Protein AF-A0A0B4U7X6-F1 (afdb_monomer_lite)

pLDDT: mean 88.55, std 7.48, range [44.28, 97.44]

Structure (mmCIF, N/CA/C/O backbone):
data_AF-A0A0B4U7X6-F1
#
_entry.id   AF-A0A0B4U7X6-F1
#
loop_
_atom_site.group_PDB
_atom_site.id
_atom_site.type_symbol
_atom_site.label_atom_id
_atom_site.label_alt_id
_atom_site.label_comp_id
_atom_site.label_asym_id
_atom_site.label_entity_id
_atom_site.label_seq_id
_atom_site.pdbx_PDB_ins_code
_atom_site.Cartn_x
_atom_site.Cartn_y
_atom_site.Cartn_z
_atom_site.occupancy
_atom_site.B_iso_or_equiv
_atom_site.auth_seq_id
_atom_site.auth_comp_id
_atom_site.auth_asym_id
_atom_site.auth_atom_id
_atom_site.pdbx_PDB_model_num
ATOM 1 N N . PHE A 1 1 ? -8.669 7.530 -13.801 1.00 78.88 1 PHE A N 1
ATOM 2 C CA . PHE A 1 1 ? -7.439 7.416 -14.612 1.00 78.88 1 PHE A CA 1
ATOM 3 C C . PHE A 1 1 ? -6.304 8.239 -14.010 1.00 78.88 1 PHE A C 1
ATOM 5 O O . PHE A 1 1 ? -5.330 7.636 -13.592 1.00 78.88 1 PHE A O 1
ATOM 12 N N . MET A 1 2 ? -6.448 9.566 -13.876 1.00 88.38 2 MET A N 1
ATOM 13 C CA . MET A 1 2 ? -5.391 10.445 -13.339 1.00 88.38 2 MET A CA 1
ATOM 14 C C . MET A 1 2 ? -4.832 10.019 -11.975 1.00 88.38 2 MET A C 1
ATOM 16 O O . MET A 1 2 ? -3.621 9.924 -11.832 1.00 88.38 2 MET A O 1
ATOM 20 N N . GLU A 1 3 ? -5.691 9.687 -11.008 1.00 88.56 3 GLU A N 1
ATOM 21 C CA . GLU A 1 3 ? -5.250 9.216 -9.682 1.00 88.56 3 GLU A CA 1
ATOM 22 C C . GLU A 1 3 ? -4.399 7.940 -9.762 1.00 88.56 3 GLU A C 1
ATOM 24 O O . GLU A 1 3 ? -3.390 7.819 -9.078 1.00 88.56 3 GLU A O 1
ATOM 29 N N . ALA A 1 4 ? -4.776 6.998 -10.634 1.00 90.81 4 ALA A N 1
ATOM 30 C CA . ALA A 1 4 ? -4.018 5.767 -10.834 1.00 90.81 4 ALA A CA 1
ATOM 31 C C . ALA A 1 4 ? -2.662 6.051 -11.488 1.00 90.81 4 ALA A C 1
ATOM 33 O O . ALA A 1 4 ? -1.657 5.499 -11.059 1.00 90.81 4 ALA A O 1
ATOM 34 N N . LEU A 1 5 ? -2.625 6.932 -12.493 1.00 92.31 5 LEU A N 1
ATOM 35 C CA . LEU A 1 5 ? -1.380 7.344 -13.139 1.00 92.31 5 LEU A CA 1
ATOM 36 C C . LEU A 1 5 ? -0.421 7.994 -12.133 1.00 92.31 5 LEU A C 1
ATOM 38 O O . LEU A 1 5 ? 0.742 7.611 -12.076 1.00 92.31 5 LEU A O 1
ATOM 42 N N . GLN A 1 6 ? -0.921 8.924 -11.315 1.00 93.12 6 GLN A N 1
ATOM 43 C CA . GLN A 1 6 ? -0.143 9.575 -10.257 1.00 93.12 6 GLN A CA 1
ATOM 44 C C . GLN A 1 6 ? 0.372 8.562 -9.229 1.00 93.12 6 GLN A C 1
ATOM 46 O O . GLN A 1 6 ? 1.548 8.587 -8.881 1.00 93.12 6 GLN A O 1
ATOM 51 N N . PHE A 1 7 ? -0.487 7.639 -8.788 1.00 93.69 7 PHE A N 1
ATOM 52 C CA . PHE A 1 7 ? -0.105 6.577 -7.861 1.00 93.69 7 PHE A CA 1
ATOM 53 C C . PHE A 1 7 ? 1.005 5.685 -8.426 1.00 93.69 7 PHE A C 1
ATOM 55 O O . PHE A 1 7 ? 1.995 5.437 -7.742 1.00 93.69 7 PHE A O 1
ATOM 62 N N . TYR A 1 8 ? 0.858 5.199 -9.663 1.00 95.06 8 TYR A N 1
ATOM 63 C CA . TYR A 1 8 ? 1.864 4.324 -10.255 1.00 95.06 8 TYR A CA 1
ATOM 64 C C . TYR A 1 8 ? 3.166 5.076 -10.523 1.00 95.06 8 TYR A C 1
ATOM 66 O O . TYR A 1 8 ? 4.207 4.538 -10.178 1.00 95.06 8 TYR A O 1
ATOM 74 N N . ALA A 1 9 ? 3.131 6.315 -11.028 1.00 94.06 9 ALA A N 1
ATOM 75 C CA . ALA A 1 9 ? 4.337 7.133 -11.196 1.00 94.06 9 ALA A CA 1
ATOM 76 C C . ALA A 1 9 ? 5.134 7.241 -9.885 1.00 94.06 9 ALA A C 1
ATOM 78 O O . ALA A 1 9 ? 6.312 6.898 -9.848 1.00 94.06 9 ALA A O 1
ATOM 79 N N . LEU A 1 10 ? 4.454 7.581 -8.786 1.00 94.62 10 LEU A N 1
ATOM 80 C CA . LEU A 1 10 ? 5.059 7.636 -7.456 1.00 94.62 10 LEU A CA 1
ATOM 81 C C . LEU A 1 10 ? 5.632 6.282 -7.008 1.00 94.62 10 LEU A C 1
ATOM 83 O O . LEU A 1 10 ? 6.687 6.214 -6.380 1.00 94.62 10 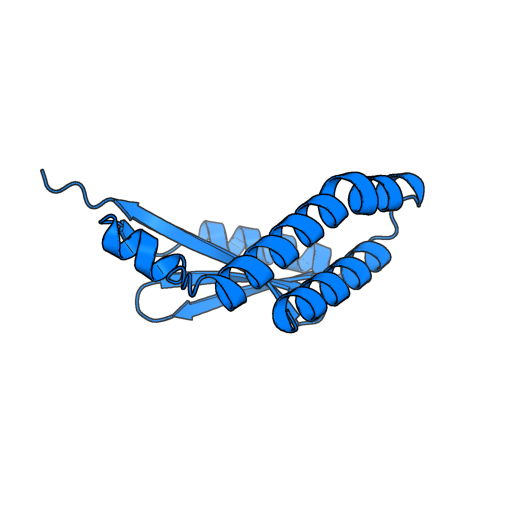LEU A O 1
ATOM 87 N N . LEU A 1 11 ? 4.930 5.189 -7.309 1.00 94.06 11 LEU A N 1
ATOM 88 C CA . LEU A 1 11 ? 5.358 3.842 -6.947 1.00 94.06 11 LEU A CA 1
ATOM 89 C C . LEU A 1 11 ? 6.614 3.411 -7.719 1.00 94.06 11 LEU A C 1
ATOM 91 O O . LEU A 1 11 ? 7.509 2.834 -7.104 1.00 94.06 11 LEU A O 1
ATOM 95 N N . PHE A 1 12 ? 6.698 3.714 -9.018 1.00 93.94 12 PHE A N 1
ATOM 96 C CA . PHE A 1 12 ? 7.884 3.457 -9.843 1.00 93.94 12 PHE A CA 1
ATOM 97 C C . PHE A 1 12 ? 9.088 4.274 -9.355 1.00 93.94 12 PHE A C 1
ATOM 99 O O . PHE A 1 12 ? 10.134 3.691 -9.079 1.00 93.94 12 PHE A O 1
ATOM 106 N N . GLU A 1 13 ? 8.920 5.578 -9.107 1.00 92.25 13 GLU A N 1
ATOM 107 C CA . GLU A 1 13 ? 9.979 6.422 -8.525 1.00 92.25 13 GLU A CA 1
ATOM 108 C C . GLU A 1 13 ? 10.468 5.869 -7.172 1.00 92.25 13 GLU A C 1
ATOM 110 O O . GLU A 1 13 ? 11.668 5.820 -6.881 1.00 92.25 13 GLU A O 1
ATOM 115 N N . SER A 1 14 ? 9.539 5.379 -6.344 1.00 91.75 14 SER A N 1
ATOM 116 C CA . SER A 1 14 ? 9.884 4.765 -5.061 1.00 91.75 14 SER A CA 1
ATOM 117 C C . SER A 1 14 ? 10.654 3.451 -5.203 1.00 91.75 14 SER A C 1
ATOM 119 O O . SER A 1 14 ? 11.443 3.127 -4.317 1.00 91.75 14 SER A O 1
ATOM 121 N N . LEU A 1 15 ? 10.444 2.698 -6.289 1.00 91.19 15 LEU A N 1
ATOM 122 C CA . LEU A 1 15 ? 11.105 1.420 -6.554 1.00 91.19 15 LEU A CA 1
ATOM 123 C C . LEU A 1 15 ? 12.555 1.635 -7.001 1.00 91.19 15 LEU A C 1
ATOM 125 O O . LEU A 1 15 ? 13.459 0.983 -6.471 1.00 91.19 15 LEU A O 1
ATOM 129 N N . GLU A 1 16 ? 12.780 2.601 -7.894 1.00 87.31 16 GLU A N 1
ATOM 130 C CA . GLU A 1 16 ? 14.116 3.014 -8.340 1.00 87.31 16 GLU A CA 1
ATOM 131 C C . GLU A 1 16 ? 14.996 3.453 -7.157 1.00 87.31 16 GLU A C 1
ATOM 133 O O . GLU A 1 16 ? 16.177 3.105 -7.075 1.00 87.31 16 GLU A O 1
ATOM 138 N N . ALA A 1 17 ? 14.404 4.127 -6.165 1.00 87.56 17 ALA A N 1
ATOM 139 C CA . ALA A 1 17 ? 15.114 4.582 -4.972 1.00 87.56 17 ALA A CA 1
ATOM 140 C C . ALA A 1 17 ? 15.663 3.441 -4.086 1.00 87.56 17 ALA A C 1
ATOM 142 O O . ALA A 1 17 ? 16.569 3.672 -3.277 1.00 87.56 17 ALA A O 1
ATOM 143 N N . VAL A 1 18 ? 15.153 2.206 -4.200 1.00 84.12 18 VAL A N 1
ATOM 144 C CA . VAL A 1 18 ? 15.543 1.090 -3.311 1.00 84.12 18 VAL A CA 1
ATOM 145 C C . VAL A 1 18 ? 16.875 0.434 -3.713 1.00 84.12 18 VAL A C 1
ATOM 147 O O . VAL A 1 18 ? 17.396 -0.385 -2.957 1.00 84.12 18 VAL A O 1
ATOM 150 N N . HIS A 1 19 ? 17.498 0.849 -4.826 1.00 81.62 19 HIS A N 1
ATOM 151 C CA . HIS A 1 19 ? 18.786 0.318 -5.308 1.00 81.62 19 HIS A CA 1
ATOM 152 C C . HIS A 1 19 ? 18.808 -1.225 -5.382 1.00 81.62 19 HIS A C 1
ATOM 154 O O . HIS A 1 19 ? 19.792 -1.872 -5.012 1.00 81.62 19 HIS A O 1
ATOM 160 N N . MET A 1 20 ? 17.693 -1.828 -5.806 1.00 86.00 20 MET A N 1
ATOM 161 C CA . MET A 1 20 ? 17.616 -3.265 -6.079 1.00 86.00 20 MET A CA 1
ATOM 162 C C . MET A 1 20 ? 18.350 -3.606 -7.383 1.00 86.00 20 MET A C 1
ATOM 164 O O . MET A 1 20 ? 18.678 -2.720 -8.172 1.00 86.00 20 MET A O 1
ATOM 168 N N . ASN A 1 21 ? 18.612 -4.894 -7.626 1.00 92.69 21 ASN A N 1
ATOM 169 C CA . ASN A 1 21 ? 19.138 -5.303 -8.926 1.00 92.69 21 ASN A CA 1
ATOM 170 C C . ASN A 1 21 ? 18.081 -5.071 -10.028 1.00 92.69 21 ASN A C 1
ATOM 172 O O . ASN A 1 21 ? 16.875 -5.152 -9.778 1.00 92.69 21 ASN A O 1
ATOM 176 N N . MET A 1 22 ? 18.547 -4.775 -11.244 1.00 91.38 22 MET A N 1
ATOM 177 C CA . MET A 1 22 ? 17.666 -4.439 -12.368 1.00 91.38 22 MET A CA 1
ATOM 178 C C . MET A 1 22 ? 16.702 -5.584 -12.703 1.00 91.38 22 MET A C 1
ATOM 180 O O . MET A 1 22 ? 15.525 -5.350 -12.933 1.00 91.38 22 MET A O 1
ATOM 184 N N . GLU A 1 23 ? 17.174 -6.830 -12.635 1.00 95.00 23 GLU A N 1
ATOM 185 C CA . GLU A 1 23 ? 16.360 -8.019 -12.909 1.00 95.00 23 GLU A CA 1
ATOM 186 C C . GLU A 1 23 ? 15.146 -8.135 -11.966 1.00 95.00 23 GLU A C 1
ATOM 188 O O . GLU A 1 23 ? 14.036 -8.424 -12.406 1.00 95.00 23 GLU A O 1
ATOM 193 N N . THR A 1 24 ? 15.317 -7.854 -10.671 1.00 94.50 24 THR A N 1
ATOM 194 C CA . THR A 1 24 ? 14.220 -7.870 -9.687 1.00 94.50 24 THR A CA 1
ATOM 195 C C . THR A 1 24 ? 13.241 -6.738 -9.954 1.00 94.50 24 THR A C 1
ATOM 197 O O . THR A 1 24 ? 12.034 -6.949 -9.842 1.00 94.50 24 THR A O 1
ATOM 200 N N . ILE A 1 25 ? 13.743 -5.552 -10.311 1.00 93.06 25 ILE A N 1
ATOM 201 C CA . ILE A 1 25 ? 12.896 -4.415 -10.686 1.00 93.06 25 ILE A CA 1
ATOM 202 C C . ILE A 1 25 ? 12.048 -4.809 -11.897 1.00 93.06 25 ILE A C 1
ATOM 204 O O . ILE A 1 25 ? 10.825 -4.803 -11.792 1.00 93.06 25 ILE A O 1
ATOM 208 N N . GLU A 1 26 ? 12.661 -5.290 -12.978 1.00 93.94 26 GLU A N 1
ATOM 209 C CA . GLU A 1 26 ? 11.953 -5.741 -14.182 1.00 93.94 26 GLU A CA 1
ATOM 210 C C . GLU A 1 26 ? 10.919 -6.835 -13.880 1.00 93.94 26 GLU A C 1
ATOM 212 O O . GLU A 1 26 ? 9.804 -6.808 -14.408 1.00 93.94 26 GLU A O 1
ATOM 217 N N . MET A 1 27 ? 11.241 -7.787 -12.996 1.00 96.31 27 MET A N 1
ATOM 218 C CA . MET A 1 27 ? 10.285 -8.809 -12.566 1.00 96.31 27 MET A CA 1
ATOM 219 C C . MET A 1 27 ? 9.092 -8.205 -11.812 1.00 96.31 27 MET A C 1
ATOM 221 O O . MET A 1 27 ? 7.949 -8.588 -12.071 1.00 96.31 27 MET A O 1
ATOM 225 N N . ILE A 1 28 ? 9.321 -7.256 -10.902 1.00 95.56 28 ILE A N 1
ATOM 226 C CA . ILE A 1 28 ? 8.249 -6.567 -10.171 1.00 95.56 28 ILE A CA 1
ATOM 227 C C . ILE A 1 28 ? 7.374 -5.768 -11.142 1.00 95.56 28 ILE A C 1
ATOM 229 O O . ILE A 1 28 ? 6.147 -5.883 -11.109 1.00 95.56 28 ILE A O 1
ATOM 233 N N . GLU A 1 29 ? 7.977 -4.991 -12.034 1.00 94.75 29 GLU A N 1
ATOM 234 C CA . GLU A 1 29 ? 7.248 -4.174 -13.003 1.00 94.75 29 GLU A CA 1
ATOM 235 C C . GLU A 1 29 ? 6.398 -5.040 -13.936 1.00 94.75 29 GLU A C 1
ATOM 237 O O . GLU A 1 29 ? 5.198 -4.800 -14.101 1.00 94.75 29 GLU A O 1
ATOM 242 N N . LYS A 1 30 ? 6.990 -6.103 -14.488 1.00 96.25 30 LYS A N 1
ATOM 243 C CA . LYS A 1 30 ? 6.339 -6.978 -15.464 1.00 96.25 30 LYS A CA 1
ATOM 244 C C . LYS A 1 30 ? 5.270 -7.873 -14.849 1.00 96.25 30 LYS A C 1
ATOM 246 O O . LYS A 1 30 ? 4.203 -8.033 -15.438 1.00 96.25 30 LYS A O 1
ATOM 251 N N . PHE A 1 31 ? 5.546 -8.483 -13.698 1.00 97.38 31 PHE A N 1
ATOM 252 C CA . PHE A 1 31 ? 4.680 -9.527 -13.141 1.00 97.38 31 PHE A CA 1
ATOM 253 C C . PHE A 1 31 ? 3.783 -9.045 -11.999 1.00 97.38 31 PHE A C 1
ATOM 255 O O . PHE A 1 31 ? 2.766 -9.683 -11.730 1.00 97.38 31 PHE A O 1
ATOM 262 N N . VAL A 1 32 ? 4.101 -7.921 -11.347 1.00 95.44 32 VAL A N 1
ATOM 263 C CA . VAL A 1 32 ? 3.275 -7.356 -10.265 1.00 95.44 32 VAL A CA 1
ATOM 264 C C . VAL A 1 32 ? 2.565 -6.083 -10.714 1.00 95.44 32 VAL A C 1
ATOM 266 O O . VAL A 1 32 ? 1.352 -5.977 -10.524 1.00 95.44 32 VAL A O 1
ATOM 269 N N . MET A 1 33 ? 3.279 -5.124 -11.311 1.00 95.19 33 MET A N 1
ATOM 270 C CA . MET A 1 33 ? 2.703 -3.811 -11.629 1.00 95.19 33 MET A CA 1
ATOM 271 C C . MET A 1 33 ? 1.845 -3.843 -12.892 1.00 95.19 33 MET A C 1
ATOM 273 O O . MET A 1 33 ? 0.686 -3.434 -12.835 1.00 95.19 33 MET A O 1
ATOM 277 N N . ALA A 1 34 ? 2.358 -4.373 -14.007 1.00 96.62 34 ALA A N 1
ATOM 278 C CA . ALA A 1 34 ? 1.645 -4.362 -15.285 1.00 96.62 34 ALA A CA 1
ATOM 279 C C . ALA A 1 34 ? 0.239 -5.000 -15.207 1.00 96.62 34 ALA A C 1
ATOM 281 O O . ALA A 1 34 ? -0.720 -4.336 -15.610 1.00 96.62 34 ALA A O 1
ATOM 282 N N . PRO A 1 35 ? 0.037 -6.191 -14.597 1.00 97.44 35 PRO A N 1
ATOM 283 C CA . PRO A 1 35 ? -1.305 -6.763 -14.465 1.00 97.44 35 PRO A CA 1
ATOM 284 C C . PRO A 1 35 ? -2.246 -5.898 -13.616 1.00 97.44 35 PRO A C 1
ATOM 286 O O . PRO A 1 35 ? -3.432 -5.768 -13.919 1.00 97.44 35 PRO A O 1
ATOM 289 N N . ARG A 1 36 ? -1.730 -5.263 -12.553 1.00 96.00 36 ARG A N 1
ATOM 290 C CA . ARG A 1 36 ? -2.527 -4.374 -11.696 1.00 96.00 36 ARG A CA 1
ATOM 291 C C . ARG A 1 36 ? -2.910 -3.083 -12.415 1.00 96.00 36 ARG A C 1
ATOM 293 O O . ARG A 1 36 ? -4.032 -2.613 -12.234 1.00 96.00 36 ARG A O 1
ATOM 300 N N . ILE A 1 37 ? -2.022 -2.530 -13.240 1.00 96.19 37 ILE A N 1
ATOM 301 C CA . ILE A 1 37 ? -2.313 -1.362 -14.081 1.00 96.19 37 ILE A CA 1
ATOM 302 C C . ILE A 1 37 ? -3.425 -1.708 -15.074 1.00 96.19 37 ILE A C 1
ATOM 304 O O . ILE A 1 37 ? -4.414 -0.976 -15.129 1.00 96.19 37 ILE A O 1
ATOM 308 N N . CYS A 1 38 ? -3.320 -2.839 -15.784 1.00 95.62 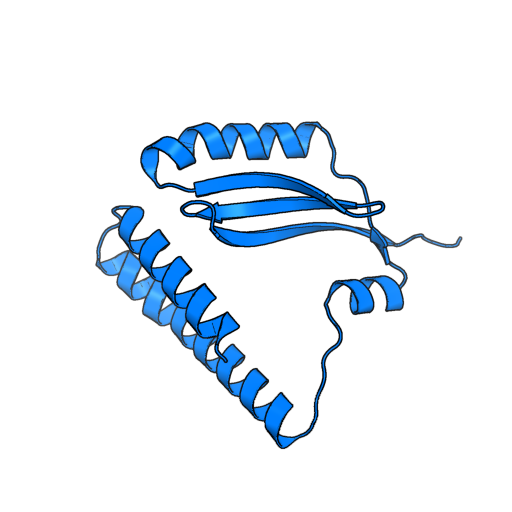38 CYS A N 1
ATOM 309 C CA . CYS A 1 38 ? -4.365 -3.313 -16.697 1.00 95.62 38 CYS A CA 1
ATOM 310 C C . CYS A 1 38 ? -5.722 -3.416 -15.990 1.00 95.62 38 CYS A C 1
ATOM 312 O O . CYS A 1 38 ? -6.684 -2.791 -16.430 1.00 95.62 38 CYS A O 1
ATOM 314 N N . ASN A 1 39 ? -5.777 -4.085 -14.834 1.00 93.94 39 ASN A N 1
ATOM 315 C CA . ASN A 1 39 ? -7.013 -4.229 -14.058 1.00 93.94 39 ASN A CA 1
ATOM 316 C C . ASN A 1 39 ? -7.612 -2.878 -13.636 1.00 93.94 39 ASN A C 1
ATOM 318 O O . ASN A 1 39 ? -8.825 -2.684 -13.699 1.00 93.94 39 ASN A O 1
ATOM 322 N N . VAL A 1 40 ? -6.781 -1.923 -13.203 1.00 92.56 40 VAL A N 1
ATOM 323 C CA . VAL A 1 40 ? -7.251 -0.589 -12.796 1.00 92.56 40 VAL A CA 1
ATOM 324 C C . VAL A 1 40 ? -7.780 0.207 -13.990 1.00 92.56 40 VAL A C 1
ATOM 326 O O . VAL A 1 40 ? -8.793 0.898 -13.856 1.00 92.56 40 VAL A O 1
ATOM 329 N N . VAL A 1 41 ? -7.124 0.114 -15.149 1.00 91.38 41 VAL A N 1
ATOM 330 C CA . VAL A 1 41 ? -7.561 0.777 -16.386 1.00 91.38 41 VAL A CA 1
ATOM 331 C C . VAL A 1 41 ? -8.865 0.166 -16.894 1.00 91.38 41 VAL A C 1
ATOM 333 O O . VAL A 1 41 ? -9.798 0.911 -17.186 1.00 91.38 41 VAL A O 1
ATOM 336 N N . GLU A 1 42 ? -8.979 -1.162 -16.920 1.00 91.31 42 GLU A N 1
ATOM 337 C CA . GLU A 1 42 ? -10.213 -1.865 -17.284 1.00 91.31 42 GLU A CA 1
ATOM 338 C C . GLU A 1 42 ? -11.367 -1.509 -16.345 1.00 91.31 42 GLU A C 1
ATOM 340 O O . GLU A 1 42 ? -12.453 -1.158 -16.802 1.00 91.31 42 GLU A O 1
ATOM 345 N N . ALA A 1 43 ? -11.130 -1.516 -15.031 1.00 88.56 43 ALA A N 1
ATOM 346 C CA . ALA A 1 43 ? -12.136 -1.107 -14.058 1.00 88.56 43 ALA A CA 1
ATOM 347 C C . ALA A 1 43 ? -12.528 0.368 -14.236 1.00 88.56 43 ALA A C 1
ATOM 349 O O . ALA A 1 43 ? -13.696 0.716 -14.118 1.00 88.56 43 ALA A O 1
ATOM 350 N N . ALA A 1 44 ? -11.584 1.269 -14.525 1.00 87.06 44 ALA A N 1
ATOM 351 C CA . ALA A 1 44 ? -11.908 2.667 -14.813 1.00 87.06 44 ALA A CA 1
ATOM 352 C C . ALA A 1 44 ? -12.746 2.813 -16.096 1.00 87.06 44 ALA A C 1
ATOM 354 O O . ALA A 1 44 ? -13.669 3.626 -16.133 1.00 87.06 44 ALA A O 1
ATOM 355 N N . TYR A 1 45 ? -12.448 2.012 -17.118 1.00 88.06 45 TYR A N 1
ATOM 356 C CA . TYR A 1 45 ? -13.197 1.980 -18.367 1.00 88.06 45 TYR A CA 1
ATOM 357 C C . TYR A 1 45 ? -14.629 1.465 -18.172 1.00 88.06 45 TYR A C 1
ATOM 359 O O . TYR A 1 45 ? -15.562 2.132 -18.619 1.00 88.06 45 TYR A O 1
ATOM 367 N N . ARG A 1 46 ? -14.820 0.345 -17.454 1.00 87.62 46 ARG A N 1
ATOM 368 C CA . ARG A 1 46 ? -16.155 -0.185 -17.116 1.00 87.62 46 ARG A CA 1
ATOM 369 C C . ARG A 1 46 ? -16.979 0.832 -16.344 1.00 87.62 46 ARG A C 1
ATOM 371 O O . ARG A 1 46 ? -18.072 1.168 -16.777 1.00 87.62 46 ARG A O 1
ATOM 378 N N . ARG A 1 47 ? -16.418 1.442 -15.294 1.00 86.56 47 ARG A N 1
ATOM 379 C CA . ARG A 1 47 ? -17.104 2.502 -14.531 1.00 86.56 47 ARG A CA 1
ATOM 380 C C . ARG A 1 47 ? -17.578 3.660 -15.414 1.00 86.56 47 ARG A C 1
ATOM 382 O O . ARG A 1 47 ? -18.703 4.124 -15.267 1.00 86.56 47 ARG A O 1
ATOM 389 N N . HIS A 1 48 ? -16.749 4.102 -16.363 1.00 86.56 48 HIS A N 1
ATOM 390 C CA . HIS A 1 48 ? -17.117 5.174 -17.292 1.00 86.56 48 HIS A CA 1
ATOM 391 C C . HIS A 1 48 ? -18.180 4.745 -18.318 1.00 86.56 48 HIS A C 1
ATOM 393 O O . HIS A 1 48 ? -19.025 5.551 -18.698 1.00 86.56 48 HIS A O 1
ATOM 399 N N . ARG A 1 49 ? -18.124 3.507 -18.820 1.00 89.56 49 ARG A N 1
ATOM 400 C CA . ARG A 1 49 ? -19.035 3.019 -19.867 1.00 89.56 49 ARG A CA 1
ATOM 401 C C . ARG A 1 49 ? -20.370 2.503 -19.347 1.00 89.56 49 ARG A C 1
ATOM 403 O O . ARG A 1 49 ? -21.391 2.740 -19.978 1.00 89.56 49 ARG A O 1
ATOM 410 N N . GLU A 1 50 ? -20.335 1.772 -18.246 1.00 89.12 50 GLU A N 1
ATOM 411 C CA . GLU A 1 50 ? -21.458 1.006 -17.700 1.00 89.12 50 GLU A CA 1
ATOM 412 C C . GLU A 1 50 ? -22.111 1.733 -16.515 1.00 89.12 50 GLU A C 1
ATOM 414 O O . GLU A 1 50 ? -23.158 1.317 -16.032 1.00 89.12 50 GLU A O 1
ATOM 419 N N . GLY A 1 51 ? -21.520 2.844 -16.055 1.00 83.69 51 GLY A N 1
ATOM 420 C CA . GLY A 1 51 ? -22.035 3.621 -14.928 1.00 83.69 51 GLY A CA 1
ATOM 4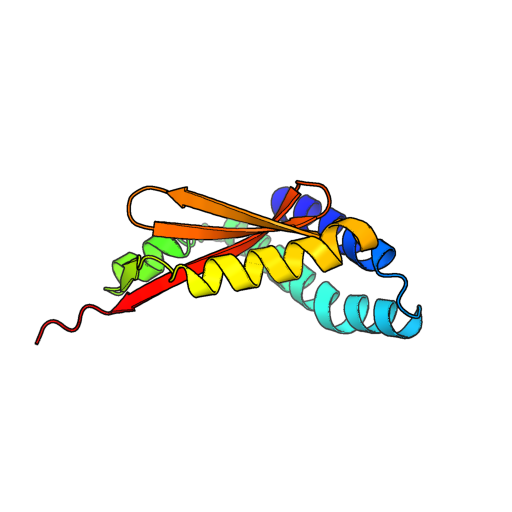21 C C . GLY A 1 51 ? -21.842 2.935 -13.575 1.00 83.69 51 GLY A C 1
ATOM 422 O O . GLY A 1 51 ? -22.455 3.347 -12.590 1.00 83.69 51 GLY A O 1
ATOM 423 N N . GLU A 1 52 ? -20.998 1.901 -13.501 1.00 77.06 52 GLU A N 1
ATOM 424 C CA . GLU A 1 52 ? -20.652 1.269 -12.234 1.00 77.06 52 GLU A CA 1
ATOM 425 C C . GLU A 1 52 ? -19.962 2.293 -11.322 1.00 77.06 52 GLU A C 1
ATOM 427 O O . GLU A 1 52 ? -18.863 2.769 -11.594 1.00 77.06 52 GLU A O 1
ATOM 432 N N . ASN A 1 53 ? -20.596 2.638 -10.205 1.00 76.81 53 ASN A N 1
ATOM 433 C CA . ASN A 1 53 ? -19.956 3.388 -9.132 1.00 76.81 53 ASN A CA 1
ATOM 434 C C . ASN A 1 53 ? -19.830 2.468 -7.928 1.00 76.81 53 ASN A C 1
ATOM 436 O O . ASN A 1 53 ? -20.779 2.263 -7.174 1.00 76.81 53 ASN A O 1
ATOM 440 N N . LEU A 1 54 ? -18.636 1.904 -7.754 1.00 77.81 54 LEU A N 1
ATOM 441 C CA . LEU A 1 54 ? -18.319 1.150 -6.552 1.00 77.81 54 LEU A CA 1
ATOM 442 C C . LEU A 1 54 ? -18.202 2.132 -5.377 1.00 77.81 54 LEU A C 1
ATOM 444 O O . LEU A 1 54 ? -17.434 3.099 -5.472 1.00 77.81 54 LEU A O 1
ATOM 448 N N . PRO A 1 55 ? -18.941 1.916 -4.275 1.00 82.06 55 PRO A N 1
ATOM 449 C CA . PRO A 1 55 ? -18.760 2.710 -3.074 1.00 82.06 55 PRO A CA 1
ATOM 450 C C . PRO A 1 55 ? -17.326 2.564 -2.566 1.00 82.06 55 PRO A C 1
ATOM 452 O O . PRO A 1 55 ? -16.651 1.561 -2.804 1.00 82.06 55 PRO A O 1
ATOM 455 N N . ASN A 1 56 ? -16.845 3.574 -1.843 1.00 86.19 56 ASN A N 1
ATOM 456 C CA . ASN A 1 56 ? -15.541 3.458 -1.205 1.00 86.19 56 ASN A CA 1
ATOM 457 C C . ASN A 1 56 ? -15.539 2.259 -0.232 1.00 86.19 56 ASN A C 1
ATOM 459 O O . ASN A 1 56 ? -16.572 1.883 0.332 1.00 86.19 56 ASN A O 1
ATOM 463 N N . TRP A 1 57 ? -14.363 1.664 -0.029 1.00 87.38 57 TRP A N 1
ATOM 464 C CA . TRP A 1 57 ? -14.220 0.463 0.795 1.00 87.38 57 TRP A CA 1
ATOM 465 C C . TRP A 1 57 ? -14.766 0.677 2.216 1.00 87.38 57 TRP A C 1
ATOM 467 O O . TRP A 1 57 ? -15.380 -0.225 2.771 1.00 87.38 57 TRP A O 1
ATOM 477 N N . ARG A 1 58 ? -14.651 1.885 2.787 1.00 88.56 58 ARG A N 1
ATOM 478 C CA . ARG A 1 58 ? -15.209 2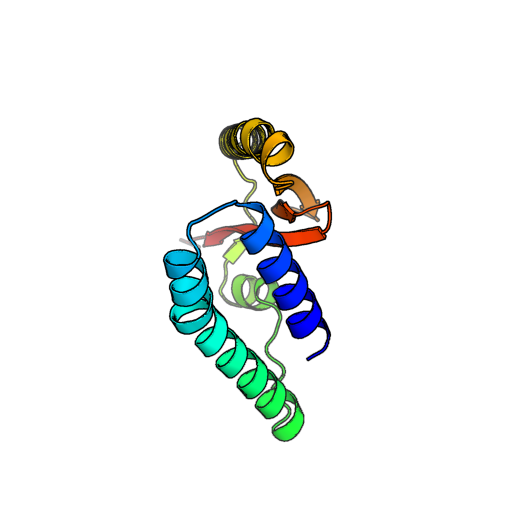.204 4.110 1.00 88.56 58 ARG A CA 1
ATOM 479 C C . ARG A 1 58 ? -16.719 1.987 4.141 1.00 88.56 58 ARG A C 1
ATOM 481 O O . ARG A 1 58 ? -17.219 1.300 5.025 1.00 88.56 58 ARG A O 1
ATOM 488 N N . SER A 1 59 ? -17.435 2.561 3.179 1.00 90.06 59 SER A N 1
ATOM 489 C CA . SER A 1 59 ? -18.882 2.413 3.053 1.00 90.06 59 SER A CA 1
ATOM 490 C C . SER A 1 59 ? -19.272 0.947 2.867 1.00 90.06 59 SER A C 1
ATOM 492 O O . SER A 1 59 ? -20.256 0.512 3.454 1.00 90.06 59 SER A O 1
ATOM 494 N N . MET A 1 60 ? -18.476 0.165 2.130 1.00 91.56 60 MET A N 1
ATOM 495 C CA . MET A 1 60 ? -18.701 -1.278 1.984 1.00 91.56 60 MET A CA 1
ATOM 496 C C . MET A 1 60 ? -18.519 -2.051 3.297 1.00 91.56 60 MET A C 1
ATOM 498 O O . MET A 1 60 ? -19.356 -2.888 3.632 1.00 91.56 60 MET A O 1
ATOM 502 N N . PHE A 1 61 ? -17.459 -1.766 4.058 1.00 91.56 61 PHE A N 1
ATOM 503 C CA . PHE A 1 61 ? -17.222 -2.384 5.367 1.00 91.56 61 PHE A CA 1
ATOM 504 C C . PHE A 1 61 ? -18.358 -2.051 6.342 1.00 91.56 61 PHE A C 1
ATOM 506 O O . PHE A 1 61 ? -18.928 -2.950 6.958 1.00 91.56 61 PHE A O 1
ATOM 513 N N . GLN A 1 62 ? -18.749 -0.777 6.422 1.00 90.81 62 GLN A N 1
ATOM 514 C CA . GLN A 1 62 ? -19.850 -0.331 7.279 1.00 90.81 62 GLN A CA 1
ATOM 515 C C . GLN A 1 62 ? -21.188 -0.971 6.889 1.00 90.81 62 GLN A C 1
ATOM 517 O O . GLN A 1 62 ? -21.907 -1.455 7.760 1.00 90.81 62 GLN A O 1
ATOM 522 N N . ALA A 1 63 ? -21.502 -1.034 5.591 1.00 91.75 63 ALA A N 1
ATOM 523 C CA . ALA A 1 63 ? -22.707 -1.702 5.093 1.00 91.75 63 ALA A CA 1
ATOM 524 C C . ALA A 1 63 ? -22.719 -3.211 5.397 1.00 91.75 63 ALA A C 1
ATOM 526 O O . ALA A 1 63 ? -23.786 -3.808 5.496 1.00 91.75 63 ALA A O 1
ATOM 527 N N . SER A 1 64 ? -21.543 -3.814 5.589 1.00 92.88 64 SER A N 1
ATOM 528 C CA . SER A 1 64 ? -21.376 -5.227 5.947 1.00 92.88 64 SER A CA 1
ATOM 529 C C . SER A 1 64 ? -21.345 -5.475 7.465 1.00 92.88 64 SER A C 1
ATOM 531 O O . SER A 1 64 ? -21.003 -6.572 7.894 1.00 92.88 64 SER A O 1
ATOM 533 N N . GLY A 1 65 ? -21.670 -4.472 8.293 1.00 93.12 65 GLY A N 1
ATOM 534 C CA . GLY A 1 65 ? -21.735 -4.603 9.755 1.00 93.12 65 GLY A CA 1
ATOM 535 C C . GLY A 1 65 ? -20.401 -4.423 10.488 1.00 93.12 65 GLY A C 1
ATOM 536 O O . GLY A 1 65 ? -20.328 -4.642 11.700 1.00 93.12 65 GLY A O 1
ATOM 537 N N . PHE A 1 66 ? -19.342 -4.009 9.790 1.00 92.88 66 PHE A N 1
ATOM 538 C CA . PHE A 1 66 ? -18.066 -3.710 10.430 1.00 92.88 66 PHE A CA 1
ATOM 539 C C . PHE A 1 66 ? -18.068 -2.305 11.028 1.00 92.88 66 PHE A C 1
ATOM 541 O O . PHE A 1 66 ? -18.537 -1.342 10.417 1.00 92.88 66 PHE A O 1
ATOM 548 N N . THR A 1 67 ? -17.445 -2.168 12.194 1.00 92.31 67 THR A N 1
ATOM 549 C CA . THR A 1 67 ? -17.144 -0.871 12.797 1.00 92.31 67 THR A CA 1
ATOM 550 C C . THR A 1 67 ? -15.635 -0.627 12.822 1.00 92.31 67 THR A C 1
ATOM 552 O O . THR A 1 67 ? -14.860 -1.579 12.973 1.00 92.31 67 THR A O 1
ATOM 555 N N . PRO A 1 68 ? -15.183 0.625 12.625 1.00 90.94 68 PRO A N 1
ATOM 556 C CA . PRO A 1 68 ? -13.767 0.939 12.716 1.00 90.94 68 PRO A CA 1
ATOM 557 C C . PRO A 1 68 ? -13.246 0.703 14.136 1.00 90.94 68 PRO A C 1
ATOM 559 O O . PRO A 1 68 ? -13.913 1.029 15.117 1.00 90.94 68 PRO A O 1
ATOM 562 N N . MET A 1 69 ? -12.028 0.183 14.241 1.00 89.44 69 MET A N 1
ATOM 563 C CA . MET A 1 69 ? -11.344 -0.083 15.501 1.00 89.44 69 MET A CA 1
ATOM 564 C C . MET A 1 69 ? -10.085 0.783 15.621 1.00 89.44 69 MET A C 1
ATOM 566 O O . MET A 1 69 ? -9.332 0.971 14.664 1.00 89.44 69 MET A O 1
ATOM 570 N N . MET A 1 70 ? -9.820 1.274 16.833 1.00 88.00 70 MET A N 1
ATOM 571 C CA . MET A 1 70 ? -8.556 1.932 17.158 1.00 88.00 70 MET A CA 1
ATOM 572 C C . MET A 1 70 ? -7.402 0.928 17.118 1.00 88.00 70 MET A C 1
ATOM 574 O O . MET A 1 70 ? -7.452 -0.120 17.762 1.00 88.00 70 MET A O 1
ATOM 578 N N . MET A 1 71 ? -6.334 1.262 16.397 1.00 88.31 71 MET A N 1
ATOM 579 C CA . MET A 1 71 ? -5.118 0.455 16.426 1.00 88.31 71 MET A CA 1
ATOM 580 C C . MET A 1 71 ? -4.416 0.572 17.780 1.00 88.31 71 MET A C 1
ATOM 582 O O . MET A 1 71 ? -4.479 1.601 18.453 1.00 88.31 71 MET A O 1
ATOM 586 N N . SER A 1 72 ? -3.705 -0.484 18.172 1.00 88.75 72 SER A N 1
ATOM 587 C CA . SER A 1 72 ? -2.946 -0.467 19.420 1.00 88.75 72 SER A CA 1
ATOM 588 C C . SER A 1 72 ? -1.775 0.524 19.359 1.00 88.75 72 SER A C 1
ATOM 590 O O . SER A 1 72 ? -1.158 0.735 18.310 1.00 88.75 72 SER A O 1
ATOM 592 N N . ASN A 1 73 ? -1.372 1.048 20.519 1.00 87.06 73 ASN A N 1
ATOM 593 C CA . ASN A 1 73 ? -0.140 1.838 20.640 1.00 87.06 73 ASN A CA 1
ATOM 594 C C . ASN A 1 73 ? 1.103 1.054 20.181 1.00 87.06 73 ASN A C 1
ATOM 596 O O . ASN A 1 73 ? 2.080 1.646 19.726 1.00 87.06 73 ASN A O 1
ATOM 600 N N . PHE A 1 74 ? 1.076 -0.278 20.286 1.00 90.00 74 PHE A N 1
ATOM 601 C CA . PHE A 1 74 ? 2.159 -1.137 19.816 1.00 90.00 74 PHE A CA 1
ATOM 602 C C . PHE A 1 74 ? 2.268 -1.133 18.288 1.00 90.00 74 PHE A C 1
ATOM 604 O O . PHE A 1 74 ? 3.368 -0.997 17.758 1.00 90.00 74 PHE A O 1
ATOM 611 N N . THR A 1 75 ? 1.136 -1.177 17.581 1.00 89.62 75 THR A N 1
ATOM 612 C CA . THR A 1 75 ? 1.077 -1.047 16.116 1.00 89.62 75 THR A CA 1
ATOM 613 C C . THR A 1 75 ? 1.709 0.269 15.660 1.00 89.62 75 THR A C 1
ATOM 615 O O . THR A 1 75 ? 2.503 0.289 14.722 1.00 89.62 75 THR A O 1
ATOM 618 N N . HIS A 1 76 ? 1.429 1.365 16.372 1.00 85.56 76 HIS A N 1
ATOM 619 C CA . HIS A 1 76 ? 2.027 2.662 16.067 1.00 85.56 76 HIS A CA 1
ATOM 620 C C . HIS A 1 76 ? 3.549 2.672 16.275 1.00 85.56 76 HIS A C 1
ATOM 622 O O . HIS A 1 76 ? 4.286 3.109 15.394 1.00 85.56 76 HIS A O 1
ATOM 628 N N . LYS A 1 77 ? 4.033 2.122 17.397 1.00 89.81 77 LYS A N 1
ATOM 629 C CA . LYS A 1 77 ? 5.475 2.017 17.674 1.00 89.81 77 LYS A CA 1
ATOM 630 C C . LYS A 1 77 ? 6.212 1.167 16.635 1.00 89.81 77 LYS A C 1
ATOM 632 O O . LYS A 1 77 ? 7.334 1.508 16.266 1.00 89.81 77 LYS A O 1
ATOM 637 N N . GLN A 1 78 ? 5.593 0.094 16.139 1.00 91.25 78 GLN A N 1
ATOM 638 C CA . GLN A 1 78 ? 6.167 -0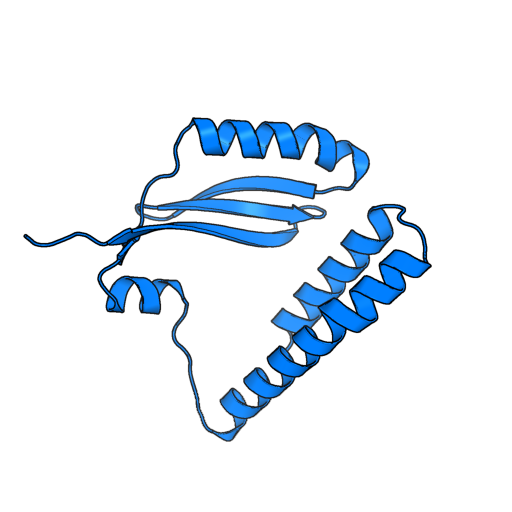.706 15.053 1.00 91.25 78 GLN A CA 1
ATOM 639 C C . GLN A 1 78 ? 6.289 0.099 13.756 1.00 91.25 78 GLN A C 1
ATOM 641 O O . GLN A 1 78 ? 7.358 0.114 13.146 1.00 91.25 78 GLN A O 1
ATOM 646 N N . ALA A 1 79 ? 5.225 0.807 13.363 1.00 90.69 79 ALA A N 1
ATOM 647 C CA . ALA A 1 79 ? 5.231 1.652 12.170 1.00 90.69 79 ALA A CA 1
ATOM 648 C C . ALA A 1 79 ? 6.297 2.760 12.265 1.00 90.69 79 ALA A C 1
ATOM 650 O O . ALA A 1 79 ? 7.058 2.982 11.324 1.00 90.69 79 ALA A O 1
ATOM 651 N N . GLU A 1 80 ? 6.416 3.401 13.428 1.00 87.12 80 GLU A N 1
ATOM 652 C CA . GLU A 1 80 ? 7.418 4.437 13.681 1.00 87.12 80 GLU A CA 1
ATOM 653 C C . GLU A 1 80 ? 8.854 3.880 13.636 1.00 87.12 80 GLU A C 1
ATOM 655 O O . GLU A 1 80 ? 9.745 4.482 13.032 1.00 87.12 80 GLU A O 1
ATOM 660 N N . SER A 1 81 ? 9.096 2.708 14.234 1.00 88.75 81 SER A N 1
ATOM 661 C CA . SER A 1 81 ? 10.399 2.032 14.185 1.00 88.75 81 SER A CA 1
ATOM 662 C C . SER A 1 81 ? 10.811 1.689 12.748 1.00 88.75 81 SER A C 1
ATOM 664 O O . SER A 1 81 ? 11.932 1.999 12.336 1.00 88.75 81 SER A O 1
ATOM 666 N N . LEU A 1 82 ? 9.884 1.141 11.952 1.00 87.31 82 LEU A N 1
ATOM 667 C CA . LEU A 1 82 ? 10.113 0.852 10.538 1.00 87.31 82 LEU A CA 1
ATOM 668 C C . LEU A 1 82 ? 10.410 2.141 9.753 1.00 87.31 82 LEU A C 1
ATOM 670 O O . LEU A 1 82 ? 11.387 2.184 9.003 1.00 87.31 82 LEU A O 1
ATOM 674 N N . SER A 1 83 ? 9.639 3.208 9.995 1.00 86.94 83 SER A N 1
ATOM 675 C CA . SER A 1 83 ? 9.814 4.525 9.370 1.00 86.94 83 SER A CA 1
ATOM 676 C C . SER A 1 83 ? 11.211 5.096 9.606 1.00 86.94 83 SER A C 1
ATOM 678 O O . SER A 1 83 ? 11.862 5.502 8.652 1.00 86.94 83 SER A O 1
ATOM 680 N N . ARG A 1 84 ? 11.727 5.078 10.844 1.00 84.19 84 ARG A N 1
ATOM 681 C CA . ARG A 1 84 ? 13.060 5.633 11.158 1.00 84.19 84 ARG A CA 1
ATOM 682 C C . ARG A 1 84 ? 14.166 5.026 10.290 1.00 84.19 84 ARG A C 1
ATOM 684 O O . ARG A 1 84 ? 14.999 5.754 9.760 1.00 84.19 84 ARG A O 1
ATOM 691 N N . SER A 1 85 ? 14.149 3.703 10.117 1.00 79.69 85 SER A N 1
ATOM 692 C CA . SER A 1 85 ? 15.166 2.991 9.330 1.00 79.69 85 SER A CA 1
ATOM 693 C C . SER A 1 85 ? 15.011 3.175 7.814 1.00 79.69 85 SER A C 1
ATOM 695 O O . SER A 1 85 ? 16.001 3.178 7.082 1.00 79.69 85 SER A O 1
ATOM 697 N N . ARG A 1 86 ? 13.773 3.320 7.323 1.00 81.75 86 ARG A N 1
ATOM 698 C CA . ARG A 1 86 ? 13.465 3.388 5.886 1.00 81.75 86 ARG A CA 1
ATOM 699 C C . ARG A 1 86 ? 13.452 4.813 5.345 1.00 81.75 86 ARG A C 1
ATOM 701 O O . ARG A 1 86 ? 13.848 5.011 4.203 1.00 81.75 86 ARG A O 1
ATOM 708 N N . GLN A 1 87 ? 13.069 5.797 6.150 1.00 79.44 87 GLN A N 1
ATOM 709 C CA . GLN A 1 87 ? 12.957 7.190 5.726 1.00 79.44 87 GLN A CA 1
ATOM 710 C C . GLN A 1 87 ? 14.317 7.771 5.356 1.00 79.44 87 GLN A C 1
ATOM 712 O O . GLN A 1 87 ? 14.454 8.366 4.294 1.00 79.44 87 GLN A O 1
ATOM 717 N N . GLN A 1 88 ? 15.334 7.546 6.193 1.00 76.44 88 GLN A N 1
ATOM 718 C CA . GLN A 1 88 ? 16.689 8.041 5.934 1.00 76.44 88 GLN A CA 1
ATOM 719 C C . GLN A 1 88 ? 17.321 7.397 4.698 1.00 76.44 88 GLN A C 1
ATOM 721 O O . GLN A 1 88 ? 18.121 8.026 4.017 1.00 76.44 88 GLN A O 1
ATOM 726 N N . ARG A 1 89 ? 16.971 6.137 4.419 1.00 79.88 89 ARG A N 1
ATOM 727 C CA . ARG A 1 89 ? 17.615 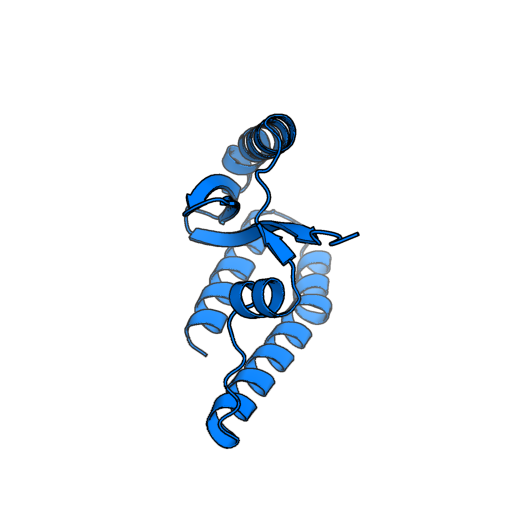5.345 3.370 1.00 79.88 89 ARG A CA 1
ATOM 728 C C . ARG A 1 89 ? 16.894 5.411 2.026 1.00 79.88 89 ARG A C 1
ATOM 730 O O . ARG A 1 89 ? 17.545 5.342 0.994 1.00 79.88 89 ARG A O 1
ATOM 737 N N . PHE A 1 90 ? 15.568 5.507 2.046 1.00 86.12 90 PHE A N 1
ATOM 738 C CA . PHE A 1 90 ? 14.723 5.290 0.871 1.00 86.12 90 PHE A CA 1
ATOM 739 C C . PHE A 1 90 ? 13.543 6.266 0.772 1.00 86.12 90 PHE A C 1
ATOM 741 O O . PHE A 1 90 ? 12.759 6.158 -0.159 1.00 86.12 90 PHE A O 1
ATOM 748 N N . GLY A 1 91 ? 13.367 7.192 1.723 1.00 88.94 91 GLY A N 1
ATOM 749 C CA . GLY A 1 91 ? 12.286 8.187 1.686 1.00 88.94 91 GLY A CA 1
ATOM 750 C C . GLY A 1 91 ? 10.901 7.683 2.112 1.00 88.94 91 GLY A C 1
ATOM 751 O O . GLY A 1 91 ? 9.948 8.460 2.063 1.00 88.94 91 GLY A O 1
ATOM 752 N N . PHE A 1 92 ? 10.774 6.426 2.557 1.00 92.25 92 PHE A N 1
ATOM 753 C CA . PHE A 1 92 ? 9.508 5.878 3.063 1.00 92.25 92 PHE A CA 1
ATOM 754 C C . PHE A 1 92 ? 9.240 6.286 4.509 1.00 92.25 92 PHE A C 1
ATOM 756 O O . PHE A 1 92 ? 10.100 6.093 5.369 1.00 92.25 92 PHE A O 1
ATOM 763 N N . CYS A 1 93 ? 8.030 6.759 4.798 1.00 92.12 93 CYS A N 1
ATOM 764 C CA . CYS A 1 93 ? 7.610 7.090 6.154 1.00 92.12 93 CYS A CA 1
ATOM 765 C C . CYS A 1 93 ? 6.195 6.610 6.480 1.00 92.12 93 CYS A C 1
ATOM 767 O O . CYS A 1 93 ? 5.348 6.477 5.599 1.00 92.12 93 CYS A O 1
ATOM 769 N N . PHE A 1 94 ? 5.947 6.367 7.767 1.00 92.44 94 PHE A N 1
ATOM 770 C CA . PHE A 1 94 ? 4.605 6.123 8.284 1.00 92.44 94 PHE A CA 1
ATOM 771 C C . PHE A 1 94 ? 4.073 7.356 9.011 1.00 92.44 94 PHE A C 1
ATOM 773 O O . PHE A 1 94 ? 4.768 7.939 9.841 1.00 92.44 94 PHE A O 1
ATOM 780 N N . GLU A 1 95 ? 2.815 7.694 8.756 1.00 90.31 95 GLU A N 1
ATOM 781 C CA . GLU A 1 95 ? 2.069 8.731 9.462 1.00 90.31 95 GLU A CA 1
ATOM 782 C C . GLU A 1 95 ? 0.793 8.130 10.059 1.00 90.31 95 GLU A C 1
ATOM 784 O O . GLU A 1 95 ? 0.072 7.385 9.397 1.00 90.31 95 GLU A O 1
ATOM 789 N N . ALA A 1 96 ? 0.509 8.435 11.325 1.00 88.56 96 ALA A N 1
ATOM 790 C CA . ALA A 1 96 ? -0.749 8.056 11.954 1.00 88.56 96 ALA A CA 1
ATOM 791 C C . ALA A 1 96 ? -1.721 9.234 11.912 1.00 88.56 96 ALA A C 1
ATOM 793 O O . ALA A 1 96 ? -1.475 10.266 12.534 1.00 88.56 96 ALA A O 1
ATOM 794 N N . VAL A 1 97 ? -2.852 9.049 11.237 1.00 87.62 97 VAL A N 1
ATOM 795 C CA . VAL A 1 97 ? -3.914 10.050 11.134 1.00 87.62 97 VAL A CA 1
ATOM 796 C C . VAL A 1 97 ? -5.138 9.551 11.888 1.00 87.62 97 VAL A C 1
ATOM 798 O O . VAL A 1 97 ? -5.581 8.417 11.707 1.00 87.62 97 VAL A O 1
ATOM 801 N N . LYS A 1 98 ? -5.709 10.402 12.743 1.00 82.81 98 LYS A N 1
ATOM 802 C CA . LYS A 1 98 ? -7.010 10.137 13.365 1.00 82.81 98 LYS A CA 1
ATOM 803 C C . LYS A 1 98 ? -8.104 10.762 12.514 1.00 82.81 98 LYS A C 1
ATOM 805 O O . LYS A 1 98 ? -8.070 11.962 12.254 1.00 82.81 98 LYS A O 1
ATOM 810 N N . LYS A 1 99 ? -9.084 9.960 12.105 1.00 78.06 99 LYS A N 1
ATOM 811 C CA . LYS A 1 99 ? -10.236 10.425 11.330 1.00 78.06 99 LYS A CA 1
ATOM 812 C C . LYS A 1 99 ? -11.498 9.907 12.003 1.00 78.06 99 LYS A C 1
ATOM 814 O O . LYS A 1 99 ? -11.724 8.711 12.045 1.00 78.06 99 LYS A O 1
ATOM 819 N N . GLN A 1 100 ? -12.337 10.787 12.546 1.00 76.69 100 GLN A N 1
ATOM 820 C CA . GLN A 1 100 ? -13.519 10.368 13.317 1.00 76.69 100 GLN A CA 1
ATOM 821 C C . GLN A 1 100 ? -13.148 9.396 14.467 1.00 76.69 100 GLN A C 1
ATOM 823 O O . GLN A 1 100 ? -12.391 9.777 15.355 1.00 76.69 100 GLN A O 1
ATOM 828 N N . GLN A 1 101 ? -13.677 8.165 14.450 1.00 71.12 101 GLN A N 1
ATOM 829 C CA . GLN A 1 101 ? -13.467 7.112 15.457 1.00 71.12 101 GLN A CA 1
ATOM 830 C C . GLN A 1 101 ? -12.365 6.104 15.081 1.00 71.12 101 GLN A C 1
ATOM 832 O O . GLN A 1 101 ? -12.146 5.140 15.808 1.00 71.12 101 GLN A O 1
ATOM 837 N N . GLU A 1 102 ? -11.676 6.298 13.956 1.00 81.19 102 GLU A N 1
ATOM 838 C CA . GLU A 1 102 ? -10.615 5.399 13.496 1.00 81.19 102 GLU A CA 1
ATOM 839 C C . GLU A 1 102 ? -9.234 6.041 13.571 1.00 81.19 102 GLU A C 1
ATOM 841 O O . GLU A 1 102 ? -9.046 7.257 13.438 1.00 81.19 102 GLU A O 1
ATOM 846 N N . GLN A 1 103 ? -8.247 5.166 13.705 1.00 85.38 103 GLN A N 1
ATOM 847 C CA . GLN A 1 103 ? -6.856 5.484 13.459 1.00 85.38 103 GLN A CA 1
ATOM 848 C C . GLN A 1 103 ? -6.434 4.825 12.149 1.00 85.38 103 GLN A C 1
ATOM 850 O O . GLN A 1 103 ? -6.552 3.610 11.990 1.00 85.38 103 GLN A O 1
ATOM 855 N N . ILE A 1 104 ? -5.932 5.637 11.224 1.00 90.81 104 ILE A N 1
ATOM 856 C CA . ILE A 1 104 ? -5.418 5.205 9.929 1.00 90.81 104 ILE A CA 1
ATOM 857 C C . ILE A 1 104 ? -3.899 5.343 9.963 1.00 90.81 104 ILE A C 1
ATOM 859 O O . ILE A 1 104 ? -3.375 6.384 10.361 1.00 90.81 104 ILE A O 1
ATOM 863 N N . LEU A 1 105 ? -3.189 4.302 9.538 1.00 92.69 105 LEU A N 1
ATOM 864 C CA . LEU A 1 105 ? -1.758 4.386 9.262 1.00 92.69 105 LEU A CA 1
ATOM 865 C C . LEU A 1 105 ? -1.559 4.594 7.768 1.00 92.69 105 LEU A C 1
ATOM 867 O O . LEU A 1 105 ? -2.056 3.819 6.954 1.00 92.69 105 LEU A O 1
ATOM 871 N N . LEU A 1 106 ? -0.831 5.642 7.417 1.00 93.19 106 LEU A N 1
ATOM 872 C CA . LEU A 1 106 ? -0.482 5.979 6.051 1.00 93.19 106 LEU A CA 1
ATOM 873 C C . LEU A 1 106 ? 0.992 5.665 5.839 1.00 93.19 106 LEU A C 1
ATOM 875 O O . LEU A 1 106 ? 1.841 6.184 6.555 1.00 93.19 106 LEU A O 1
ATOM 879 N N . LEU A 1 107 ? 1.292 4.815 4.864 1.00 94.06 107 LEU A N 1
ATOM 880 C CA . LEU A 1 107 ? 2.637 4.652 4.332 1.00 94.06 107 LEU A CA 1
ATOM 881 C C . LEU A 1 107 ? 2.785 5.600 3.149 1.00 94.06 107 LEU A C 1
ATOM 883 O O . LEU A 1 107 ? 2.011 5.519 2.192 1.00 94.06 107 LEU A O 1
ATOM 887 N N . GLY A 1 108 ? 3.787 6.466 3.204 1.00 93.44 108 GLY A N 1
ATOM 888 C CA . GLY A 1 108 ? 4.138 7.363 2.116 1.00 93.44 108 GLY A CA 1
ATOM 889 C C . GLY A 1 108 ? 5.588 7.227 1.678 1.00 93.44 108 GLY A C 1
ATOM 890 O O . GLY A 1 108 ? 6.420 6.670 2.394 1.00 93.44 108 GLY A O 1
ATOM 891 N N . TRP A 1 109 ? 5.880 7.774 0.503 1.00 94.00 109 TRP A N 1
ATOM 892 C CA . TRP A 1 109 ? 7.223 7.990 -0.026 1.00 94.00 109 TRP A CA 1
ATOM 893 C C . TRP A 1 109 ? 7.364 9.468 -0.393 1.00 94.00 109 TRP A C 1
ATOM 895 O O . TRP A 1 109 ? 6.467 10.036 -1.011 1.00 94.00 109 TRP A O 1
ATOM 905 N N . GLN A 1 110 ? 8.433 10.128 0.066 1.00 89.38 110 GLN A N 1
ATOM 906 C CA . GLN A 1 110 ? 8.650 11.573 -0.142 1.00 89.38 110 GLN A CA 1
ATOM 907 C C . GLN A 1 110 ? 7.431 12.442 0.246 1.00 89.38 110 GLN A C 1
ATOM 909 O O . GLN A 1 110 ? 7.089 13.411 -0.428 1.00 89.38 110 GLN A O 1
ATOM 914 N N . ARG A 1 111 ? 6.767 12.096 1.363 1.00 84.75 111 ARG A N 1
ATOM 915 C CA . ARG A 1 111 ? 5.536 12.737 1.888 1.00 84.75 111 ARG A CA 1
ATOM 916 C C . ARG A 1 111 ? 4.279 12.575 1.022 1.00 84.75 111 ARG A C 1
ATOM 918 O O . ARG A 1 111 ? 3.253 13.165 1.346 1.00 84.75 111 ARG A O 1
ATOM 925 N N . GLN A 1 112 ? 4.322 11.766 -0.031 1.00 91.50 112 GLN A N 1
ATOM 926 C CA . GLN A 1 112 ? 3.139 11.400 -0.804 1.00 91.50 112 GLN A CA 1
ATOM 927 C C . GLN A 1 112 ? 2.631 10.023 -0.374 1.00 91.50 112 GLN A C 1
ATOM 929 O O . GLN A 1 112 ? 3.420 9.110 -0.133 1.00 91.50 112 GLN A O 1
ATOM 934 N N . ILE A 1 113 ? 1.314 9.870 -0.243 1.00 92.38 113 ILE A N 1
ATOM 935 C CA . ILE A 1 113 ? 0.702 8.655 0.307 1.00 92.38 113 ILE A CA 1
ATOM 936 C C . ILE A 1 113 ? 0.659 7.547 -0.747 1.00 92.38 113 ILE A C 1
ATOM 938 O O . ILE A 1 113 ? 0.137 7.745 -1.839 1.00 92.38 113 ILE A O 1
ATOM 942 N N . LEU A 1 114 ? 1.146 6.362 -0.380 1.00 93.25 114 LEU A N 1
ATOM 943 C CA . LEU A 1 114 ? 1.096 5.153 -1.202 1.00 93.25 114 LEU A CA 1
ATOM 944 C C . LEU A 1 114 ? 0.023 4.183 -0.708 1.00 93.25 114 LEU A C 1
ATOM 946 O O . LEU A 1 114 ? -0.782 3.681 -1.485 1.00 93.25 114 LEU A O 1
ATOM 950 N N . VAL A 1 115 ? 0.001 3.898 0.594 1.00 92.38 115 VAL A N 1
ATOM 951 C CA . VAL A 1 115 ? -0.900 2.893 1.170 1.00 92.38 115 VAL A CA 1
ATOM 952 C C . VAL A 1 115 ? -1.551 3.442 2.428 1.00 92.38 115 VAL A C 1
ATOM 954 O O . VAL A 1 115 ? -0.909 4.113 3.231 1.00 92.38 115 VAL A O 1
ATOM 957 N N . SER A 1 116 ? -2.829 3.117 2.618 1.00 92.50 116 SER A N 1
ATOM 958 C CA . SER A 1 116 ? -3.549 3.362 3.867 1.00 92.50 116 SER A CA 1
ATOM 959 C C . SER A 1 116 ? -3.934 2.039 4.519 1.00 92.50 116 SER A C 1
ATOM 961 O O . SER A 1 116 ? -4.313 1.090 3.833 1.00 92.50 116 SER A O 1
ATOM 963 N N . VAL A 1 117 ? -3.834 1.979 5.842 1.00 92.81 117 VAL A N 1
ATOM 964 C CA . VAL A 1 117 ? -4.178 0.816 6.659 1.00 92.81 117 VAL A CA 1
ATOM 965 C C . VAL A 1 117 ? -5.152 1.265 7.738 1.00 92.81 117 VAL A C 1
ATOM 967 O O . VAL A 1 117 ? -4.910 2.253 8.429 1.00 92.81 117 VAL A O 1
ATOM 970 N N . SER A 1 118 ? -6.247 0.531 7.899 1.00 91.75 118 SER A N 1
ATOM 971 C CA . SER A 1 118 ? -7.264 0.745 8.932 1.00 91.75 118 SER A CA 1
ATOM 972 C C . SER A 1 118 ? -7.667 -0.603 9.534 1.00 91.75 118 SER A C 1
ATOM 974 O O . SER A 1 118 ? -7.518 -1.639 8.885 1.00 91.75 118 SER A O 1
ATOM 976 N N . ALA A 1 119 ? -8.132 -0.600 10.783 1.00 92.00 119 ALA A N 1
ATOM 977 C CA . ALA A 1 119 ? -8.583 -1.801 11.480 1.00 92.00 119 ALA A CA 1
ATOM 978 C C . ALA A 1 119 ? -10.106 -1.778 11.648 1.00 92.00 119 ALA A C 1
ATOM 980 O O . ALA A 1 119 ? -10.688 -0.725 11.907 1.00 92.00 119 ALA A O 1
ATOM 981 N N . TRP A 1 120 ? -10.736 -2.944 11.507 1.00 92.81 120 TRP A N 1
ATOM 982 C CA . TRP A 1 120 ? -12.189 -3.116 11.526 1.00 92.81 120 TRP A CA 1
ATOM 983 C C . TRP A 1 120 ? -12.557 -4.350 12.335 1.00 92.81 120 TRP A C 1
ATOM 985 O O . TRP A 1 120 ? -11.844 -5.353 12.287 1.00 92.81 120 TRP A O 1
ATOM 995 N N . ILE A 1 121 ? -13.678 -4.287 13.048 1.00 92.69 121 ILE A N 1
ATOM 996 C CA . ILE A 1 121 ? -14.236 -5.413 13.798 1.00 92.69 121 ILE A CA 1
ATOM 997 C C . ILE A 1 121 ? -15.702 -5.617 13.429 1.00 92.69 121 ILE A C 1
ATOM 999 O O . ILE A 1 121 ? -16.435 -4.653 13.204 1.00 92.69 121 ILE A O 1
ATOM 1003 N N . VAL A 1 122 ? -16.126 -6.878 13.365 1.00 91.38 122 VAL A N 1
ATOM 1004 C CA . VAL A 1 122 ? -17.547 -7.226 13.296 1.00 91.38 122 VAL A CA 1
ATOM 1005 C C . VAL A 1 122 ? -18.095 -7.164 14.710 1.00 91.38 122 VAL A C 1
ATOM 1007 O O . VAL A 1 122 ? -17.640 -7.898 15.590 1.00 91.38 122 VAL A O 1
ATOM 1010 N N . ASN A 1 123 ? -19.074 -6.297 14.936 1.00 77.88 123 ASN A N 1
ATOM 1011 C CA . ASN A 1 123 ? -19.835 -6.351 16.172 1.00 77.88 123 ASN A CA 1
ATOM 1012 C C . ASN A 1 123 ? -20.741 -7.577 16.076 1.00 77.88 123 ASN A C 1
ATOM 1014 O O . ASN A 1 123 ? -21.781 -7.522 15.425 1.00 77.88 123 ASN A O 1
ATOM 1018 N N . ASN A 1 124 ? -20.334 -8.695 16.680 1.00 64.69 124 ASN A N 1
ATOM 1019 C CA . ASN A 1 124 ? -21.245 -9.814 16.876 1.00 64.69 124 ASN A CA 1
ATOM 1020 C C . ASN A 1 124 ? -22.372 -9.321 17.786 1.00 64.69 124 ASN A C 1
ATOM 1022 O O . ASN A 1 124 ? -22.185 -9.182 18.994 1.00 64.69 124 ASN A O 1
ATOM 1026 N N . VAL A 1 125 ? -23.523 -9.018 17.192 1.00 56.91 125 VAL A N 1
ATOM 1027 C CA . VAL A 1 125 ? -24.779 -8.959 17.930 1.00 56.91 125 VAL A CA 1
ATOM 1028 C C . VAL A 1 125 ? -25.112 -10.413 18.258 1.00 56.91 125 VAL A C 1
ATOM 1030 O O . VAL A 1 125 ? -25.589 -11.148 17.396 1.00 56.91 125 VAL A O 1
ATOM 1033 N N . VAL A 1 126 ? -24.730 -10.838 19.463 1.00 44.28 126 VAL A N 1
ATOM 1034 C CA . VAL A 1 126 ? -25.309 -12.009 20.136 1.00 44.28 126 VAL A CA 1
ATOM 1035 C C . VAL A 1 126 ? -26.488 -11.516 20.956 1.00 44.28 126 VAL A C 1
ATOM 1037 O O . VAL A 1 126 ? -26.312 -10.478 21.636 1.00 44.28 126 VAL A O 1
#

Organism: Pinus radiata (NCBI:txid3347)

Foldseek 3Di:
DVVVVVLVVQVLLLLVLVPDDPVVSCCCCVPPVPVVSVVVVVVVVCCVPVVDDDDDVVVVCVVVQKDFDEDDPVVVVVQQVVQVVCCVRRQWHWDWDDDPRWIKIFIDGVPHTNDIDTDIDHPPPD

Radius of gyration: 17.57 Å; chains: 1; bounding box: 44×25×40 Å

Secondary structure (DSSP, 8-state):
-HHHHHHHHHHHHHHHTT---HHHHHHHIIIIIHHHHHHHHHHHHHHHHH---PPPHHHHHHHTTEEEEPPPHHHHHHHHHHHHHHHHHH-EEEEEEEETTEEEEEEEETTEEEEEE-EEEE----

Sequence (126 aa):
FMEALQFYALLFESLEAVHMNMETIEMIEKFVMAPRICNVVEAAYRRHREGENLPNWRSMFQASGFTPMMMSNFTHKQAESLSRSRQQRFGFCFEAVKKQQEQILLLGWQRQILVSVSAWIVNNVV

InterPro domains:
  IPR005202 Transcription factor GRAS [PF03514] (1-120)
  IPR005202 Transcription factor GRAS [PS50985] (1-121)
  IPR005202 Transcription factor GRAS [PTHR31636] (1-117)